Protein AF-A0A850SV64-F1 (afdb_monomer_lite)

Radius of gyration: 19.11 Å; chains: 1; bounding box: 50×23×59 Å

Foldseek 3Di:
DDPPPVVCCVVVVVVVVVCPLPHPVNLLVVLVVQLVVCQVVQHFLLVQLVVLVVLLLLDPVNDPPDDPPRDPNDPNVVSVPDSPVSSVSSVVVTDDTHYHPDDPVRVVVVVVVVVD

pLDDT: mean 73.46, std 14.36, range [44.5, 92.25]

Secondary structure (DSSP, 8-state):
--TTTTGGGHHHHHHHHTTTTT-HHHHHHHHHHHHHHHHHTT--THHHHHHHHHHHHH-TTS-SS--TT-----TTGGGS--HHHHHHHHHHH-------SS-HHHHHHHHHHH--

Structure (mmCIF, N/CA/C/O backbone):
data_AF-A0A850SV64-F1
#
_entry.id   AF-A0A850SV64-F1
#
loop_
_atom_site.group_PDB
_atom_site.id
_atom_site.type_symbol
_atom_site.label_atom_id
_atom_site.label_alt_id
_atom_site.label_comp_id
_atom_site.label_asym_id
_atom_site.label_entity_id
_atom_site.label_seq_id
_atom_site.pdbx_PDB_ins_code
_atom_site.Cartn_x
_atom_site.Cartn_y
_atom_site.Cartn_z
_atom_site.occupancy
_atom_site.B_iso_or_equiv
_atom_site.auth_seq_id
_atom_site.auth_comp_id
_atom_site.auth_asym_id
_atom_site.auth_atom_id
_atom_site.pdbx_PDB_model_num
ATOM 1 N N . THR A 1 1 ? 34.696 -11.212 -36.840 1.00 51.03 1 THR A N 1
ATOM 2 C CA . THR A 1 1 ? 34.582 -10.615 -35.491 1.00 51.03 1 THR A CA 1
ATOM 3 C C . THR A 1 1 ? 33.210 -9.947 -35.383 1.00 51.03 1 THR A C 1
ATOM 5 O O . THR A 1 1 ? 32.920 -9.129 -36.240 1.00 51.03 1 THR A O 1
ATOM 8 N N . GLY A 1 2 ? 32.322 -10.340 -34.445 1.00 48.53 2 GLY A N 1
ATOM 9 C CA . GLY A 1 2 ? 31.097 -9.558 -34.130 1.00 48.53 2 GLY A CA 1
ATOM 10 C C . GLY A 1 2 ? 29.746 -10.275 -33.913 1.00 48.53 2 GLY A C 1
ATOM 11 O O . GLY A 1 2 ? 28.823 -9.638 -33.416 1.00 48.53 2 GLY A O 1
ATOM 12 N N . GLY A 1 3 ? 29.599 -11.578 -34.206 1.00 54.19 3 GLY A N 1
ATOM 13 C CA . GLY A 1 3 ? 28.338 -12.348 -34.017 1.00 54.19 3 GLY A CA 1
ATOM 14 C C . GLY A 1 3 ? 27.832 -12.473 -32.564 1.00 54.19 3 GLY A C 1
ATOM 15 O O . GLY A 1 3 ? 26.815 -13.103 -32.296 1.00 54.19 3 GLY A O 1
ATOM 16 N N . SER A 1 4 ? 28.548 -11.838 -31.642 1.00 58.81 4 SER A N 1
ATOM 17 C CA . SER A 1 4 ? 28.345 -11.658 -30.209 1.00 58.81 4 SER A CA 1
ATOM 18 C C . SER A 1 4 ? 27.239 -10.654 -29.838 1.00 58.81 4 SER A C 1
ATOM 20 O O . SER A 1 4 ? 26.762 -10.681 -28.710 1.00 58.81 4 SER A O 1
ATOM 22 N N . GLY A 1 5 ? 26.814 -9.766 -30.744 1.00 55.69 5 GLY A N 1
ATOM 23 C CA . GLY A 1 5 ? 25.969 -8.618 -30.368 1.00 55.69 5 GLY A CA 1
ATOM 24 C C . GLY A 1 5 ? 24.506 -8.943 -30.039 1.00 55.69 5 GLY A C 1
ATOM 25 O O . GLY A 1 5 ? 23.904 -8.312 -29.176 1.00 55.69 5 GLY A O 1
ATOM 26 N N . ALA A 1 6 ? 23.921 -9.933 -30.710 1.00 46.50 6 ALA A N 1
ATOM 27 C CA . ALA A 1 6 ? 22.479 -10.195 -30.643 1.00 46.50 6 ALA A CA 1
ATOM 28 C C . ALA A 1 6 ? 22.110 -11.288 -29.633 1.00 46.50 6 ALA A C 1
ATOM 30 O O . ALA A 1 6 ? 21.022 -11.274 -29.067 1.00 46.50 6 ALA A O 1
ATOM 31 N N . ALA A 1 7 ? 23.047 -12.185 -29.331 1.00 52.75 7 ALA A N 1
ATOM 32 C CA . ALA A 1 7 ? 22.901 -13.146 -28.240 1.00 52.75 7 ALA A CA 1
ATOM 33 C C . ALA A 1 7 ? 22.710 -12.441 -26.893 1.00 52.75 7 ALA A C 1
ATOM 35 O O . ALA A 1 7 ? 21.971 -12.893 -26.026 1.00 52.75 7 ALA A O 1
ATOM 36 N N . GLN A 1 8 ? 23.324 -11.277 -26.734 1.00 58.47 8 GLN A N 1
ATOM 37 C CA . GLN A 1 8 ? 23.164 -10.487 -25.531 1.00 58.47 8 GLN A CA 1
ATOM 38 C C . GLN A 1 8 ? 21.883 -9.652 -25.555 1.00 58.47 8 GLN A C 1
ATOM 40 O O . GLN A 1 8 ? 21.587 -9.035 -24.559 1.00 58.47 8 GLN A O 1
ATOM 45 N N . GLN A 1 9 ? 21.002 -9.737 -26.559 1.00 56.22 9 GLN A N 1
ATOM 46 C CA . GLN A 1 9 ? 19.597 -9.337 -26.374 1.00 56.22 9 GLN A CA 1
ATOM 47 C C . GLN A 1 9 ? 18.800 -10.328 -25.505 1.00 56.22 9 GLN A C 1
ATOM 49 O O . GLN A 1 9 ? 17.699 -10.017 -25.066 1.00 56.22 9 GLN A O 1
ATOM 54 N N . ALA A 1 10 ? 19.379 -11.466 -25.110 1.00 50.31 10 ALA A N 1
ATOM 55 C CA . ALA A 1 10 ? 18.934 -12.164 -23.902 1.00 50.31 10 ALA A CA 1
ATOM 56 C C . ALA A 1 10 ? 18.928 -11.228 -22.661 1.00 50.31 10 ALA A C 1
ATOM 58 O O . ALA A 1 10 ? 18.062 -11.354 -21.798 1.00 50.31 10 ALA A O 1
ATOM 59 N N . VAL A 1 11 ? 19.805 -10.212 -22.625 1.00 53.00 11 VAL A N 1
ATOM 60 C CA . VAL A 1 11 ? 19.778 -9.065 -21.692 1.00 53.00 11 VAL A CA 1
ATOM 61 C C . VAL A 1 11 ? 18.538 -8.171 -21.893 1.00 53.00 11 VAL A C 1
ATOM 63 O O . VAL A 1 11 ? 18.049 -7.590 -20.934 1.00 53.00 11 VAL A O 1
ATOM 66 N N . ILE A 1 12 ? 17.953 -8.097 -23.092 1.00 57.94 12 ILE A N 1
ATOM 67 C CA . ILE A 1 12 ? 16.688 -7.380 -23.356 1.00 57.94 12 ILE A CA 1
ATOM 68 C C . ILE A 1 12 ? 15.477 -8.138 -22.774 1.00 57.94 12 ILE A C 1
ATOM 70 O O . ILE A 1 12 ? 14.548 -7.511 -22.271 1.00 57.94 12 ILE A O 1
ATOM 74 N N . LEU A 1 13 ? 15.492 -9.477 -22.780 1.00 44.50 13 LEU A N 1
ATOM 75 C CA . LEU A 1 13 ? 14.371 -10.324 -22.339 1.00 44.50 13 LEU A CA 1
ATOM 76 C C . LEU A 1 13 ? 14.313 -10.521 -20.807 1.00 44.50 13 LEU A C 1
ATOM 78 O O . LEU A 1 13 ? 13.236 -10.502 -20.214 1.00 44.50 13 LEU A O 1
ATOM 82 N N . ALA A 1 14 ? 15.460 -10.619 -20.128 1.00 54.12 14 ALA A N 1
ATOM 83 C CA . ALA A 1 14 ? 15.528 -10.530 -18.660 1.00 54.12 14 ALA A CA 1
ATOM 84 C C . ALA A 1 14 ? 15.202 -9.105 -18.167 1.00 54.12 14 ALA A C 1
ATOM 86 O O . ALA A 1 14 ? 14.560 -8.918 -17.132 1.00 54.12 14 ALA A O 1
ATOM 87 N N . GLY A 1 15 ? 15.522 -8.111 -19.000 1.00 53.00 15 GLY A N 1
ATOM 88 C CA . GLY A 1 15 ? 15.051 -6.734 -18.884 1.00 53.00 15 GLY A CA 1
ATOM 89 C C . GLY A 1 15 ? 13.539 -6.541 -19.090 1.00 53.00 15 GLY A C 1
ATOM 90 O O . GLY A 1 15 ? 13.049 -5.450 -18.823 1.00 53.00 15 GLY A O 1
ATOM 91 N N . GLN A 1 16 ? 12.785 -7.567 -19.513 1.00 56.75 16 GLN A N 1
ATOM 92 C CA . GLN A 1 16 ? 11.311 -7.591 -19.594 1.00 56.75 16 GLN A CA 1
ATOM 93 C C . GLN A 1 16 ? 10.660 -8.484 -18.523 1.00 56.75 16 GLN A C 1
ATOM 95 O O . GLN A 1 16 ? 9.557 -8.201 -18.073 1.00 56.75 16 GLN A O 1
ATOM 100 N N . MET A 1 17 ? 11.343 -9.516 -18.025 1.00 54.56 17 MET A N 1
ATOM 101 C CA . MET A 1 17 ? 10.892 -10.278 -16.843 1.00 54.56 17 MET A CA 1
ATOM 102 C C . MET A 1 17 ? 10.949 -9.437 -15.559 1.00 54.56 17 MET A C 1
ATOM 104 O O . MET A 1 17 ? 10.106 -9.558 -14.675 1.00 54.56 17 MET A O 1
ATOM 108 N N . SER A 1 18 ? 11.892 -8.501 -15.519 1.00 56.22 18 SER A N 1
ATOM 109 C CA . SER A 1 18 ? 11.913 -7.343 -14.628 1.00 56.22 18 SER A CA 1
ATOM 110 C C . SER A 1 18 ? 10.737 -6.360 -14.837 1.00 56.22 18 SER A C 1
ATOM 112 O O . SER A 1 18 ? 10.430 -5.611 -13.917 1.00 56.22 18 SER A O 1
ATOM 114 N N . GLN A 1 19 ? 10.029 -6.365 -15.977 1.00 55.53 19 GLN A N 1
ATOM 115 C CA . GLN A 1 19 ? 8.877 -5.473 -16.237 1.00 55.53 19 GLN A CA 1
ATOM 116 C C . GLN A 1 19 ? 7.548 -6.006 -15.677 1.00 55.53 19 GLN A C 1
ATOM 118 O O . GLN A 1 19 ? 6.536 -5.308 -15.756 1.00 55.53 19 GLN A O 1
ATOM 123 N N . LEU A 1 20 ? 7.537 -7.236 -15.147 1.00 52.75 20 LEU A N 1
ATOM 124 C CA . LEU A 1 20 ? 6.316 -7.966 -14.793 1.00 52.75 20 LEU A CA 1
ATOM 125 C C . LEU A 1 20 ? 6.351 -8.697 -13.437 1.00 52.75 20 LEU A C 1
ATOM 127 O O . LEU A 1 20 ? 5.341 -9.309 -13.086 1.00 52.75 20 LEU A O 1
ATOM 131 N N . ARG A 1 21 ? 7.428 -8.600 -12.634 1.00 61.03 21 ARG A N 1
ATOM 132 C CA . ARG A 1 21 ? 7.245 -8.652 -11.162 1.00 61.03 21 ARG A CA 1
ATOM 133 C C . ARG A 1 21 ? 6.164 -7.617 -10.846 1.00 61.03 21 ARG A C 1
ATOM 135 O O . ARG A 1 21 ? 6.295 -6.521 -11.376 1.00 61.03 21 ARG A O 1
ATOM 142 N N . HIS A 1 22 ? 5.074 -8.067 -10.208 1.00 68.06 22 HIS A N 1
ATOM 143 C CA . HIS A 1 22 ? 3.678 -7.694 -10.502 1.00 68.06 22 HIS A CA 1
ATOM 144 C C . HIS A 1 22 ? 3.506 -6.504 -11.446 1.00 68.06 22 HIS A C 1
ATOM 146 O O . HIS A 1 22 ? 3.920 -5.390 -11.139 1.00 68.06 22 HIS A O 1
ATOM 152 N N . SER A 1 23 ? 2.856 -6.721 -12.600 1.00 78.19 23 SER A N 1
ATOM 153 C CA . SER A 1 23 ? 2.653 -5.616 -13.543 1.00 78.19 23 SER A CA 1
ATOM 154 C C . SER A 1 23 ? 2.038 -4.421 -12.808 1.00 78.19 23 SER A C 1
ATOM 156 O O . SER A 1 23 ? 1.206 -4.597 -11.920 1.00 78.19 23 SER A O 1
ATOM 158 N N . ARG A 1 24 ? 2.427 -3.193 -13.163 1.00 78.19 24 ARG A N 1
ATOM 159 C CA . ARG A 1 24 ? 1.947 -1.990 -12.451 1.00 78.19 24 ARG A CA 1
ATOM 160 C C . ARG A 1 24 ? 0.419 -1.936 -12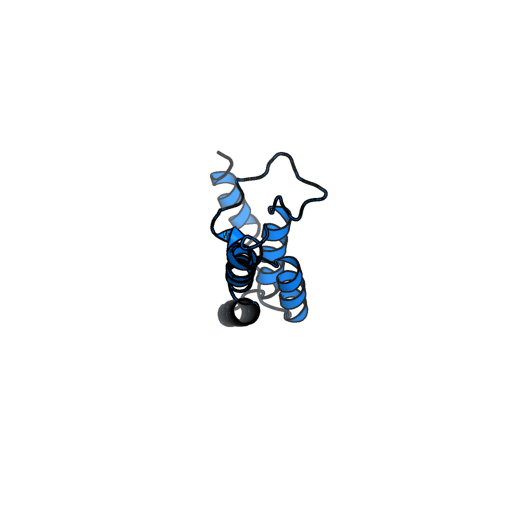.360 1.00 78.19 24 ARG A C 1
ATOM 162 O O . ARG A 1 24 ? -0.138 -1.429 -11.395 1.00 78.19 24 ARG A O 1
ATOM 169 N N . GLU A 1 25 ? -0.258 -2.481 -13.367 1.00 82.19 25 GLU A N 1
ATOM 170 C CA . GLU A 1 25 ? -1.711 -2.616 -13.376 1.00 82.19 25 GLU A CA 1
ATOM 171 C C . GLU A 1 25 ? -2.222 -3.657 -12.363 1.00 82.19 25 GLU A C 1
ATOM 173 O O . GLU A 1 25 ? -3.239 -3.428 -11.713 1.00 82.19 25 GLU A O 1
ATOM 178 N N . GLN A 1 26 ? -1.522 -4.782 -12.191 1.00 85.12 26 GLN A N 1
ATOM 179 C CA . GLN A 1 26 ? -1.834 -5.768 -11.153 1.00 85.12 26 GLN A CA 1
ATOM 180 C C . GLN A 1 26 ? -1.656 -5.184 -9.754 1.00 85.12 26 GLN A C 1
ATOM 182 O O . GLN A 1 26 ? -2.542 -5.360 -8.925 1.00 85.12 26 GLN A O 1
ATOM 187 N N . GLU A 1 27 ? -0.557 -4.472 -9.499 1.00 84.38 27 GLU A N 1
ATOM 188 C CA . GLU A 1 27 ? -0.336 -3.814 -8.207 1.00 84.38 27 GLU A CA 1
ATOM 189 C C . GLU A 1 27 ? -1.402 -2.757 -7.942 1.00 84.38 27 GLU A C 1
ATOM 191 O O . GLU A 1 27 ? -1.977 -2.724 -6.862 1.00 84.38 27 GLU A O 1
ATOM 196 N N . SER A 1 28 ? -1.745 -1.954 -8.954 1.00 86.62 28 SER A N 1
ATOM 197 C CA . SER A 1 28 ? -2.793 -0.944 -8.820 1.00 86.62 28 SER A CA 1
ATOM 198 C C . SER A 1 28 ? -4.152 -1.560 -8.479 1.00 86.62 28 SER A C 1
ATOM 200 O O . SER A 1 28 ? -4.805 -1.094 -7.546 1.00 86.62 28 SER A O 1
ATOM 202 N N . ARG A 1 29 ? -4.550 -2.649 -9.157 1.00 88.75 29 ARG A N 1
ATOM 203 C CA . ARG A 1 29 ? -5.788 -3.375 -8.825 1.00 88.75 29 ARG A CA 1
ATOM 204 C C . ARG A 1 29 ? -5.731 -4.045 -7.457 1.00 88.75 29 ARG A C 1
ATOM 206 O O . ARG A 1 29 ? -6.746 -4.084 -6.764 1.00 88.75 29 ARG A O 1
ATOM 213 N N . ALA A 1 30 ? -4.579 -4.584 -7.066 1.00 89.06 30 ALA A N 1
ATOM 214 C CA . ALA A 1 30 ? -4.400 -5.167 -5.742 1.00 89.06 30 ALA A CA 1
ATOM 215 C C . ALA A 1 30 ? -4.555 -4.100 -4.649 1.00 89.06 30 ALA A C 1
ATOM 217 O O . ALA A 1 30 ? -5.251 -4.338 -3.666 1.00 89.06 30 ALA A O 1
ATOM 218 N N . ASP A 1 31 ? -3.986 -2.912 -4.853 1.00 90.56 31 ASP A N 1
ATOM 219 C CA . ASP A 1 31 ? -4.075 -1.788 -3.919 1.00 90.56 31 ASP A CA 1
ATOM 220 C C . ASP A 1 31 ? -5.506 -1.242 -3.818 1.00 90.56 31 ASP A C 1
ATOM 222 O O . ASP A 1 31 ? -5.975 -0.931 -2.724 1.00 90.56 31 ASP A O 1
ATOM 226 N N . GLU A 1 32 ? -6.221 -1.163 -4.944 1.00 89.88 32 GLU A N 1
ATOM 227 C CA . GLU A 1 32 ? -7.648 -0.815 -4.978 1.00 89.88 32 GLU A CA 1
ATOM 228 C C . GLU A 1 32 ? -8.481 -1.833 -4.196 1.00 89.88 32 GLU A C 1
ATOM 230 O O . GLU A 1 32 ? -9.225 -1.464 -3.289 1.00 89.88 32 GLU A O 1
ATOM 235 N N . THR A 1 33 ? -8.276 -3.122 -4.469 1.00 92.25 33 THR A N 1
ATOM 236 C CA . THR A 1 33 ? -8.987 -4.207 -3.780 1.00 92.25 33 THR A CA 1
ATOM 237 C C . THR A 1 33 ? -8.682 -4.209 -2.280 1.00 92.25 33 THR A C 1
ATOM 239 O O . THR A 1 33 ? -9.577 -4.412 -1.463 1.00 92.25 33 THR A O 1
ATOM 242 N N . ALA A 1 34 ? -7.431 -3.956 -1.890 1.00 90.38 34 ALA A N 1
ATOM 243 C CA . ALA A 1 34 ? -7.043 -3.862 -0.487 1.00 90.38 34 ALA A CA 1
ATOM 244 C C . ALA A 1 34 ? -7.749 -2.695 0.222 1.00 90.38 34 ALA A C 1
ATOM 246 O O . ALA A 1 34 ? -8.228 -2.863 1.343 1.00 90.38 34 ALA A O 1
ATOM 247 N N . ALA A 1 35 ? -7.860 -1.531 -0.427 1.00 87.38 35 ALA A N 1
ATOM 248 C CA . ALA A 1 35 ? -8.596 -0.394 0.120 1.00 87.38 35 ALA A CA 1
ATOM 249 C C . ALA A 1 35 ? -10.094 -0.705 0.287 1.00 87.38 35 ALA A C 1
ATOM 251 O O . ALA A 1 35 ? -10.669 -0.379 1.328 1.00 87.38 35 ALA A O 1
ATOM 252 N N . ASP A 1 36 ? -10.703 -1.386 -0.686 1.00 88.75 36 ASP A N 1
ATOM 253 C CA . ASP A 1 36 ? -12.105 -1.810 -0.615 1.00 88.75 36 ASP A CA 1
ATOM 254 C C . ASP A 1 36 ? -12.344 -2.820 0.516 1.00 88.75 36 ASP A C 1
ATOM 256 O O . ASP A 1 36 ? -13.331 -2.707 1.244 1.00 88.75 36 ASP A O 1
ATOM 260 N N . ILE A 1 37 ? -11.421 -3.767 0.727 1.00 90.94 37 ILE A N 1
ATOM 261 C CA . ILE A 1 37 ? -11.474 -4.716 1.850 1.00 90.94 37 ILE A CA 1
ATOM 262 C C . ILE A 1 37 ? -11.409 -3.976 3.192 1.00 90.94 37 ILE A C 1
ATOM 264 O O . ILE A 1 37 ? -12.207 -4.266 4.084 1.00 90.94 37 ILE A O 1
ATOM 268 N N . LEU A 1 38 ? -10.492 -3.013 3.342 1.00 88.12 38 LEU A N 1
ATOM 269 C CA . LEU A 1 38 ? -10.376 -2.219 4.571 1.00 88.12 38 LEU A CA 1
ATOM 270 C C . LEU A 1 38 ? -11.663 -1.436 4.847 1.00 88.12 38 LEU A C 1
ATOM 272 O O . LEU A 1 38 ? -12.174 -1.471 5.965 1.00 88.12 38 LEU A O 1
ATOM 276 N N . LEU A 1 39 ? -12.227 -0.794 3.821 1.00 87.19 39 LEU A N 1
ATOM 277 C CA . LEU A 1 39 ? -13.499 -0.081 3.928 1.00 87.19 39 LEU A CA 1
ATOM 278 C C . LEU A 1 39 ? -14.651 -1.015 4.316 1.00 87.19 39 LEU A C 1
ATOM 280 O O . LEU A 1 39 ? -15.415 -0.693 5.226 1.00 87.19 39 LEU A O 1
ATOM 284 N N . ALA A 1 40 ? -14.764 -2.177 3.669 1.00 88.00 40 ALA A N 1
ATOM 285 C CA . ALA A 1 40 ? -15.803 -3.165 3.959 1.00 88.00 40 ALA A CA 1
ATOM 286 C C . ALA A 1 40 ? -15.695 -3.737 5.383 1.00 88.00 40 ALA A C 1
ATOM 288 O O . ALA A 1 40 ? -16.710 -4.066 5.994 1.00 88.00 40 ALA A O 1
ATOM 289 N N . ALA A 1 41 ? -14.479 -3.812 5.928 1.00 87.62 41 ALA A N 1
ATOM 290 C CA . ALA A 1 41 ? -14.219 -4.206 7.310 1.00 87.62 41 ALA A CA 1
ATOM 291 C C . ALA A 1 41 ? -14.444 -3.070 8.331 1.00 87.62 41 ALA A C 1
ATOM 293 O O . ALA A 1 41 ? -14.289 -3.293 9.531 1.00 87.62 41 ALA A O 1
ATOM 294 N N . GLY A 1 42 ? -14.792 -1.857 7.887 1.00 87.31 42 GLY A N 1
ATOM 295 C CA . GLY A 1 42 ? -14.944 -0.690 8.760 1.00 87.31 42 GLY A CA 1
ATOM 296 C C . GLY A 1 42 ? -13.617 -0.146 9.299 1.00 87.31 42 GLY A C 1
ATOM 297 O O . GLY A 1 42 ? -13.610 0.526 10.327 1.00 87.31 42 GLY A O 1
ATOM 298 N N . LEU A 1 43 ? -12.501 -0.438 8.628 1.00 86.62 43 LEU A N 1
ATOM 299 C CA . LEU A 1 43 ? -11.155 -0.002 8.995 1.00 86.62 43 LEU A CA 1
ATOM 300 C C . LEU A 1 43 ? -10.740 1.260 8.231 1.00 86.62 43 LEU A C 1
ATOM 302 O O . LEU A 1 43 ? -11.304 1.600 7.192 1.00 86.62 43 LEU A O 1
ATOM 306 N N . ASP A 1 44 ? -9.720 1.950 8.742 1.00 85.56 44 ASP A N 1
ATOM 307 C CA . ASP A 1 44 ? -9.092 3.086 8.062 1.00 85.56 44 ASP A CA 1
ATOM 308 C C . ASP A 1 44 ? -8.340 2.643 6.783 1.00 85.56 44 ASP A C 1
ATOM 310 O O . ASP A 1 44 ? -7.275 2.024 6.895 1.00 85.56 44 ASP A O 1
ATOM 314 N N . PRO A 1 45 ? -8.795 2.997 5.563 1.00 84.25 45 PRO A N 1
ATOM 315 C CA . PRO A 1 45 ? -8.075 2.670 4.331 1.00 84.25 45 PRO A CA 1
ATOM 316 C C . PRO A 1 45 ? -6.732 3.408 4.217 1.00 84.25 45 PRO A C 1
ATOM 318 O O . PRO A 1 45 ? -5.844 2.957 3.491 1.00 84.25 45 PRO A O 1
ATOM 321 N N . ALA A 1 46 ? -6.518 4.500 4.967 1.00 87.00 46 ALA A N 1
ATOM 322 C CA . ALA A 1 46 ? -5.212 5.153 5.040 1.00 87.00 46 ALA A CA 1
ATOM 323 C C . ALA A 1 46 ? -4.150 4.269 5.724 1.00 87.00 46 ALA A C 1
ATOM 325 O O . ALA A 1 46 ? -2.952 4.534 5.587 1.00 87.00 46 ALA A O 1
ATOM 326 N N . ALA A 1 47 ? -4.552 3.188 6.406 1.00 86.50 47 ALA A N 1
ATOM 327 C CA . ALA A 1 47 ? -3.635 2.171 6.914 1.00 86.50 47 ALA A CA 1
ATOM 328 C C . ALA A 1 47 ? -2.798 1.531 5.799 1.00 86.50 47 ALA A C 1
ATOM 330 O O . ALA A 1 47 ? -1.624 1.242 6.024 1.00 86.50 47 ALA A O 1
ATOM 331 N N . LEU A 1 48 ? -3.352 1.391 4.589 1.00 89.50 48 LEU A N 1
ATOM 332 C CA . LEU A 1 48 ? -2.624 0.841 3.447 1.00 89.50 48 LEU A CA 1
ATOM 333 C C . LEU A 1 48 ? -1.429 1.726 3.058 1.00 89.50 48 LEU A C 1
ATOM 335 O O . LEU A 1 48 ? -0.328 1.232 2.830 1.00 89.50 48 LEU A O 1
ATOM 339 N N . ALA A 1 49 ? -1.612 3.051 3.078 1.00 89.12 49 ALA A N 1
ATOM 340 C CA . ALA A 1 49 ? -0.525 3.994 2.829 1.00 89.12 49 ALA A CA 1
ATOM 341 C C . ALA A 1 49 ? 0.567 3.917 3.905 1.00 89.12 49 ALA A C 1
ATOM 343 O O . ALA A 1 49 ? 1.747 3.987 3.572 1.00 89.12 49 ALA A O 1
ATOM 344 N N . ARG A 1 50 ? 0.187 3.759 5.183 1.00 87.31 50 ARG A N 1
ATOM 345 C CA . ARG A 1 50 ? 1.142 3.590 6.293 1.00 87.31 50 ARG A CA 1
ATOM 346 C C . ARG A 1 50 ? 1.926 2.283 6.175 1.00 87.31 50 ARG A C 1
ATOM 348 O O . ARG A 1 50 ? 3.126 2.288 6.420 1.00 87.31 50 ARG A O 1
ATOM 355 N N . ALA A 1 51 ? 1.273 1.197 5.762 1.00 86.19 51 ALA A N 1
ATOM 356 C CA . ALA A 1 51 ? 1.924 -0.090 5.53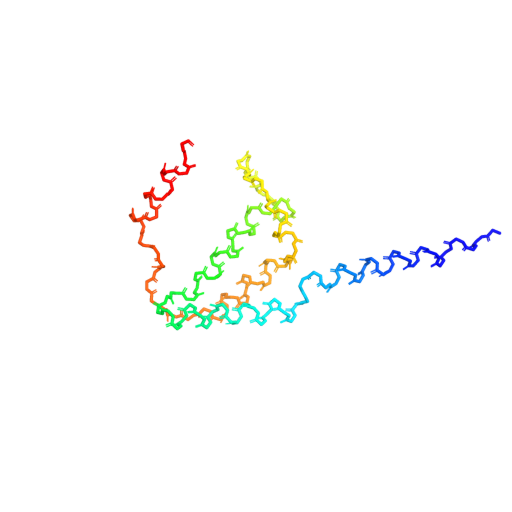8 1.00 86.19 51 ALA A CA 1
ATOM 357 C C . ALA A 1 51 ? 2.975 -0.008 4.421 1.00 86.19 51 ALA A C 1
ATOM 359 O O . ALA A 1 51 ? 4.112 -0.427 4.623 1.00 86.19 51 ALA A O 1
ATOM 360 N N . PHE A 1 52 ? 2.639 0.597 3.276 1.00 87.75 52 PHE A N 1
ATOM 361 C CA . PHE A 1 52 ? 3.621 0.814 2.210 1.00 87.75 52 PHE A CA 1
ATOM 362 C C . PHE A 1 52 ? 4.756 1.742 2.642 1.00 87.75 52 PHE A C 1
ATOM 364 O O . PHE A 1 52 ? 5.896 1.514 2.259 1.00 87.75 52 PHE A O 1
ATOM 371 N N . ASP A 1 53 ? 4.483 2.754 3.467 1.00 86.44 53 ASP A N 1
ATOM 372 C CA . ASP A 1 53 ? 5.535 3.639 3.974 1.00 86.44 53 ASP A CA 1
ATOM 373 C C . ASP A 1 53 ? 6.495 2.904 4.923 1.00 86.44 53 ASP A C 1
ATOM 375 O O . ASP A 1 53 ? 7.700 3.119 4.854 1.00 86.44 53 ASP A O 1
ATOM 379 N N . ALA A 1 54 ? 5.983 1.988 5.753 1.00 81.94 54 ALA A N 1
ATOM 380 C CA . ALA A 1 54 ? 6.809 1.127 6.598 1.00 81.94 54 ALA A CA 1
ATOM 381 C C . ALA A 1 54 ? 7.682 0.178 5.762 1.00 81.94 54 ALA A C 1
ATOM 383 O O . ALA A 1 54 ? 8.880 0.099 6.000 1.00 81.94 54 ALA A O 1
ATOM 384 N N . ILE A 1 55 ? 7.108 -0.463 4.737 1.00 79.81 55 ILE A N 1
ATOM 385 C CA . ILE A 1 55 ? 7.849 -1.319 3.793 1.00 79.81 55 ILE A CA 1
ATOM 386 C C . ILE A 1 55 ? 8.964 -0.530 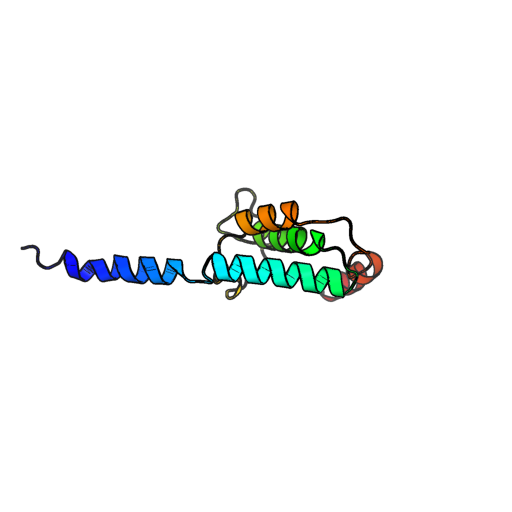3.102 1.00 79.81 55 ILE A C 1
ATOM 388 O O . ILE A 1 55 ? 10.096 -0.992 3.030 1.00 79.81 55 ILE A O 1
ATOM 392 N N . ARG A 1 56 ? 8.645 0.679 2.631 1.00 79.38 56 ARG A N 1
ATOM 393 C CA . ARG A 1 56 ? 9.589 1.578 1.965 1.00 79.38 56 ARG A CA 1
ATOM 394 C C . ARG A 1 56 ? 10.771 1.944 2.863 1.00 79.38 56 ARG A C 1
ATOM 396 O O . ARG A 1 56 ? 11.886 2.045 2.384 1.00 79.38 56 ARG A O 1
ATOM 403 N N . LEU A 1 57 ? 10.520 2.180 4.151 1.00 77.44 57 LEU A N 1
ATOM 404 C CA . LEU A 1 57 ? 11.557 2.527 5.128 1.00 77.44 57 LEU A CA 1
ATOM 405 C C . LEU A 1 57 ? 12.436 1.335 5.534 1.00 77.44 57 LEU A C 1
ATOM 407 O O . LEU A 1 57 ? 13.467 1.547 6.158 1.00 77.44 57 LEU A O 1
ATOM 411 N N . SER A 1 58 ? 12.019 0.108 5.222 1.00 72.12 58 SER A N 1
ATOM 412 C CA . SER A 1 58 ? 12.794 -1.111 5.467 1.00 72.12 58 SER A CA 1
ATOM 413 C C . SER A 1 58 ? 13.528 -1.614 4.222 1.00 72.12 58 SER A C 1
ATOM 415 O O . SER A 1 58 ? 14.273 -2.582 4.328 1.00 72.12 58 SER A O 1
ATOM 417 N N . ASP A 1 59 ? 13.294 -1.007 3.055 1.00 71.88 59 ASP A N 1
ATOM 418 C CA . ASP A 1 59 ? 13.905 -1.412 1.792 1.00 71.88 59 ASP A CA 1
ATOM 419 C C . ASP A 1 59 ? 15.341 -0.868 1.688 1.00 71.88 59 ASP A C 1
ATOM 421 O O . ASP A 1 59 ? 15.514 0.352 1.607 1.00 71.88 59 ASP A O 1
ATOM 425 N N . PRO A 1 60 ? 16.372 -1.737 1.664 1.00 64.69 60 PRO A N 1
ATOM 426 C CA . PRO A 1 60 ? 17.765 -1.307 1.587 1.00 64.69 60 PRO A CA 1
ATOM 427 C C . PRO A 1 60 ? 18.097 -0.567 0.283 1.00 64.69 60 PRO A C 1
ATOM 429 O O . PRO A 1 60 ? 19.086 0.162 0.238 1.00 64.69 60 PRO A O 1
ATOM 432 N N . GLU A 1 61 ? 17.304 -0.739 -0.783 1.00 64.94 61 GLU A N 1
ATOM 433 C CA . GLU A 1 61 ? 17.507 -0.037 -2.057 1.00 64.94 61 GLU A CA 1
ATOM 434 C C . GLU A 1 61 ? 16.911 1.381 -2.060 1.00 64.94 61 GLU A C 1
ATOM 436 O O . GLU A 1 61 ? 17.285 2.203 -2.900 1.00 64.94 61 GLU A O 1
ATOM 441 N N . ASP A 1 62 ? 16.000 1.687 -1.131 1.00 62.84 62 ASP A N 1
ATOM 442 C CA . ASP A 1 62 ? 15.275 2.964 -1.068 1.00 62.84 62 ASP A CA 1
ATOM 443 C C . ASP A 1 62 ? 15.874 3.936 -0.027 1.00 62.84 62 ASP A C 1
ATOM 445 O O . ASP A 1 62 ? 15.258 4.954 0.318 1.00 62.84 62 ASP A O 1
ATOM 449 N N . ASP A 1 63 ? 17.082 3.626 0.459 1.00 54.44 63 ASP A N 1
ATOM 450 C CA . ASP A 1 63 ? 17.603 4.138 1.718 1.00 54.44 63 ASP A CA 1
ATOM 451 C C . ASP A 1 63 ? 18.660 5.253 1.600 1.00 54.44 63 ASP A C 1
ATOM 453 O O . ASP A 1 63 ? 19.797 5.041 1.177 1.00 54.44 63 ASP A O 1
ATOM 457 N N . GLU A 1 64 ? 18.294 6.454 2.060 1.00 52.19 64 GLU A N 1
ATOM 458 C CA . GLU A 1 64 ? 19.235 7.537 2.393 1.00 52.19 64 GLU A CA 1
ATOM 459 C C . GLU A 1 64 ? 19.484 7.651 3.915 1.00 52.19 64 GLU A C 1
ATOM 461 O O . GLU A 1 64 ? 20.264 8.496 4.348 1.00 52.19 64 GLU A O 1
ATOM 466 N N . ASN A 1 65 ? 18.826 6.832 4.749 1.00 47.41 65 ASN A N 1
ATOM 467 C CA . ASN A 1 65 ? 18.874 6.890 6.217 1.00 47.41 65 ASN A CA 1
ATOM 468 C C . ASN A 1 65 ? 18.859 5.491 6.862 1.00 47.41 65 ASN A C 1
ATOM 470 O O . ASN A 1 65 ? 18.195 5.303 7.888 1.00 47.41 65 ASN A O 1
ATOM 474 N N . ALA A 1 66 ? 19.588 4.535 6.277 1.00 53.00 66 ALA A N 1
ATOM 475 C CA . ALA A 1 66 ? 19.528 3.141 6.694 1.00 53.00 66 ALA A CA 1
ATOM 476 C C . ALA A 1 66 ? 19.834 3.017 8.170 1.00 53.00 66 ALA A C 1
ATOM 478 O O . ALA A 1 66 ? 20.947 3.291 8.621 1.00 53.00 66 ALA A O 1
ATOM 479 N N . ARG A 1 67 ? 18.802 2.671 8.940 1.00 52.03 67 ARG A N 1
ATOM 480 C CA . ARG A 1 67 ? 18.970 2.377 10.352 1.00 52.03 67 ARG A CA 1
ATOM 481 C C . ARG A 1 67 ? 19.641 1.019 10.449 1.00 52.03 67 ARG A C 1
ATOM 483 O O . ARG A 1 67 ? 19.242 0.075 9.783 1.00 52.03 67 ARG A O 1
ATOM 490 N N . ASP A 1 68 ? 20.666 0.952 11.285 1.00 48.16 68 ASP A N 1
ATOM 491 C CA . ASP A 1 68 ? 21.550 -0.203 11.504 1.00 48.16 68 ASP A CA 1
ATOM 492 C C . ASP A 1 68 ? 20.819 -1.439 12.089 1.00 48.16 68 ASP A C 1
ATOM 494 O O . ASP A 1 68 ? 21.428 -2.463 12.379 1.00 48.16 68 ASP A O 1
ATOM 498 N N . ASP A 1 69 ? 19.498 -1.346 12.284 1.00 50.19 69 ASP A N 1
ATOM 499 C CA . ASP A 1 69 ? 18.608 -2.357 12.851 1.00 50.19 69 ASP A CA 1
ATOM 500 C C . ASP A 1 69 ? 17.731 -3.062 11.799 1.00 50.19 69 ASP A C 1
ATOM 502 O O . ASP A 1 69 ? 16.713 -3.656 12.162 1.00 50.19 69 ASP A O 1
ATOM 506 N N . GLN A 1 70 ? 18.099 -3.014 10.508 1.00 54.06 70 GLN A N 1
ATOM 507 C CA . GLN A 1 70 ? 17.289 -3.592 9.431 1.00 54.06 70 GLN A CA 1
ATOM 508 C C . GLN A 1 70 ? 16.995 -5.078 9.683 1.00 54.06 70 GLN A C 1
ATOM 510 O O . GLN A 1 70 ? 17.843 -5.954 9.506 1.00 54.06 70 GLN A O 1
ATOM 515 N N . ALA A 1 71 ? 15.747 -5.364 10.063 1.00 56.44 71 ALA A N 1
ATOM 516 C CA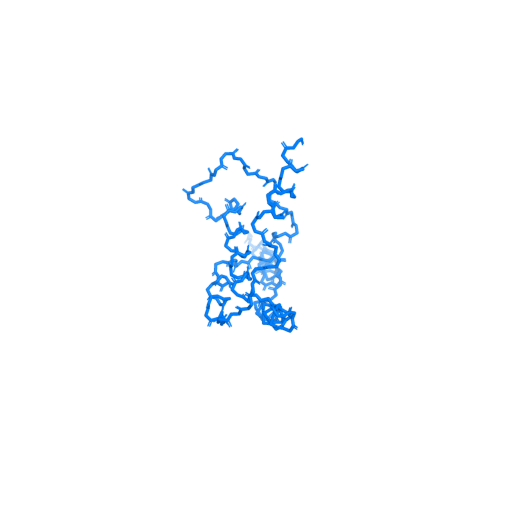 . ALA A 1 71 ? 15.162 -6.683 9.902 1.00 56.44 71 ALA A CA 1
ATOM 517 C C . ALA A 1 71 ? 15.392 -7.129 8.450 1.00 56.44 71 ALA A C 1
ATOM 519 O O . ALA A 1 71 ? 15.194 -6.324 7.539 1.00 56.44 71 ALA A O 1
ATOM 520 N N . GLU A 1 72 ? 15.823 -8.379 8.239 1.00 61.25 72 GLU A N 1
ATOM 521 C CA . GLU A 1 72 ? 16.073 -8.913 6.895 1.00 61.25 72 GLU A CA 1
ATOM 522 C C . GLU A 1 72 ? 14.904 -8.564 5.971 1.00 61.25 72 GLU A C 1
ATOM 524 O O . GLU A 1 72 ? 13.771 -8.995 6.205 1.00 61.25 72 GLU A O 1
ATOM 529 N N . PHE A 1 73 ? 15.180 -7.769 4.931 1.00 68.00 73 PHE A N 1
ATOM 530 C CA . PHE A 1 73 ? 14.167 -7.401 3.954 1.00 68.00 73 PHE A CA 1
ATOM 531 C C . PHE A 1 73 ? 13.633 -8.684 3.309 1.00 68.00 73 PHE A C 1
ATOM 533 O O . PHE A 1 73 ? 14.394 -9.399 2.644 1.00 68.00 73 PHE A O 1
ATOM 540 N N . PRO A 1 74 ? 12.352 -9.034 3.510 1.00 68.69 74 PRO A N 1
ATOM 541 C CA . PRO A 1 74 ? 11.884 -10.343 3.100 1.00 68.69 74 PRO A CA 1
ATOM 542 C C . PRO A 1 74 ? 11.937 -10.500 1.579 1.00 68.69 74 PRO A C 1
ATOM 544 O O . PRO A 1 74 ? 11.427 -9.662 0.838 1.00 68.69 74 PRO A O 1
ATOM 547 N N . SER A 1 75 ? 12.474 -11.622 1.096 1.00 70.44 75 SER A N 1
ATOM 548 C CA . SER A 1 75 ? 12.666 -11.878 -0.344 1.00 70.44 75 SER A CA 1
ATOM 549 C C . SER A 1 75 ? 11.373 -11.851 -1.175 1.00 70.44 75 SER A C 1
ATOM 551 O O . SER A 1 75 ? 11.409 -11.621 -2.386 1.00 70.44 75 SER A O 1
ATOM 553 N N . TRP A 1 76 ? 10.214 -12.063 -0.542 1.00 66.88 76 TRP A N 1
ATOM 554 C CA . TRP A 1 76 ? 8.905 -11.944 -1.188 1.00 66.88 76 TRP A CA 1
ATOM 555 C C . TRP A 1 76 ? 8.532 -10.487 -1.496 1.00 66.88 76 TRP A C 1
ATOM 557 O O . TRP A 1 76 ? 7.831 -10.230 -2.474 1.00 66.88 76 TRP A O 1
ATOM 567 N N . LEU A 1 77 ? 9.034 -9.527 -0.722 1.00 70.44 77 LEU A N 1
ATOM 568 C CA . LEU A 1 77 ? 8.763 -8.101 -0.893 1.00 70.44 77 LEU A CA 1
ATOM 569 C C . LEU A 1 77 ? 9.517 -7.530 -2.103 1.00 70.44 77 LEU A C 1
ATOM 571 O O . LEU A 1 77 ? 8.977 -6.707 -2.837 1.00 70.44 77 LEU A O 1
ATOM 575 N N . SER A 1 78 ? 10.677 -8.112 -2.429 1.00 67.00 78 SER A N 1
ATOM 576 C CA . SER A 1 78 ? 11.434 -7.859 -3.665 1.00 67.00 78 SER A CA 1
ATOM 577 C C . SER A 1 78 ? 10.659 -8.206 -4.954 1.00 67.00 78 SER A C 1
ATOM 579 O O . SER A 1 78 ? 11.121 -7.923 -6.061 1.00 67.00 78 SER A O 1
ATOM 581 N N . SER A 1 79 ? 9.488 -8.855 -4.848 1.00 66.25 79 SER A N 1
ATOM 582 C CA . SER A 1 79 ? 8.604 -9.179 -5.979 1.00 66.25 79 SER A CA 1
ATOM 583 C C . SER A 1 79 ? 7.505 -8.150 -6.279 1.00 66.25 79 SER A C 1
ATOM 585 O O . SER A 1 79 ? 6.884 -8.253 -7.338 1.00 66.25 79 SER A O 1
ATOM 587 N N . HIS A 1 80 ? 7.329 -7.145 -5.413 1.00 66.69 80 HIS A N 1
ATOM 588 C CA . HIS A 1 80 ? 6.396 -6.018 -5.564 1.00 66.69 80 HIS A CA 1
ATOM 589 C C . HIS A 1 80 ? 7.134 -4.661 -5.531 1.00 66.69 80 HIS A C 1
ATOM 591 O O . HIS A 1 80 ? 6.943 -3.869 -4.599 1.00 66.69 80 HIS A O 1
ATOM 597 N N . PRO A 1 81 ? 8.039 -4.402 -6.491 1.00 67.00 81 PRO A N 1
ATOM 598 C CA . PRO A 1 81 ? 8.806 -3.159 -6.543 1.00 67.00 81 PRO A CA 1
ATOM 599 C C . PRO A 1 81 ? 7.892 -1.963 -6.859 1.00 67.00 81 PRO A C 1
ATOM 601 O O . PRO A 1 81 ? 6.869 -2.140 -7.501 1.00 67.00 81 PRO A O 1
ATOM 604 N N . ASN A 1 82 ? 8.308 -0.733 -6.512 1.00 71.75 82 ASN A N 1
ATOM 605 C CA . ASN A 1 82 ? 7.579 0.547 -6.706 1.00 71.75 82 ASN A CA 1
ATOM 606 C C . ASN A 1 82 ? 6.732 1.032 -5.510 1.00 71.75 82 ASN A C 1
ATOM 608 O O . ASN A 1 82 ? 5.679 1.664 -5.663 1.00 71.75 82 ASN A O 1
ATOM 612 N N . THR A 1 83 ? 7.229 0.815 -4.296 1.00 74.12 83 THR A N 1
ATOM 613 C CA . THR A 1 83 ? 6.564 1.202 -3.046 1.00 74.12 83 THR A CA 1
ATOM 614 C C . THR A 1 83 ? 6.226 2.700 -2.978 1.00 74.12 83 THR A C 1
ATOM 616 O O . THR A 1 83 ? 5.144 3.063 -2.523 1.00 74.12 83 THR A O 1
ATOM 619 N N . LYS A 1 84 ? 7.067 3.593 -3.523 1.00 79.81 84 LYS A N 1
ATOM 620 C CA . LYS A 1 84 ? 6.809 5.051 -3.574 1.00 79.81 84 LYS A CA 1
ATOM 621 C C . LYS A 1 84 ? 5.527 5.424 -4.333 1.00 79.81 84 LYS A C 1
ATOM 623 O O . LYS A 1 84 ? 4.719 6.202 -3.820 1.00 79.81 84 LYS A O 1
ATOM 628 N N . ALA A 1 85 ? 5.310 4.876 -5.534 1.00 82.50 85 ALA A N 1
ATOM 629 C CA . ALA A 1 85 ? 4.096 5.172 -6.302 1.00 82.50 85 ALA A CA 1
ATOM 630 C C . ALA A 1 85 ? 2.846 4.599 -5.622 1.00 82.50 85 ALA A C 1
ATOM 632 O O . ALA A 1 85 ? 1.792 5.237 -5.626 1.00 82.50 85 ALA A O 1
ATOM 633 N N . ARG A 1 86 ? 2.982 3.429 -4.989 1.00 87.62 86 ARG A N 1
ATOM 634 C CA . ARG A 1 86 ? 1.909 2.791 -4.220 1.00 87.62 86 ARG A CA 1
ATOM 635 C C . ARG A 1 86 ? 1.532 3.609 -2.985 1.00 87.62 86 ARG A C 1
ATOM 637 O O . ARG A 1 86 ? 0.347 3.851 -2.774 1.00 87.62 86 ARG A O 1
ATOM 644 N N . VAL A 1 87 ? 2.505 4.154 -2.241 1.00 88.69 87 VAL A N 1
ATOM 645 C CA . VAL A 1 87 ? 2.253 5.104 -1.134 1.00 88.69 87 VAL A CA 1
ATOM 646 C C . VAL A 1 87 ? 1.451 6.309 -1.625 1.00 88.69 87 VAL A C 1
ATOM 648 O O . VAL A 1 87 ? 0.431 6.652 -1.028 1.00 88.69 87 VAL A O 1
ATOM 651 N N . ALA A 1 88 ? 1.882 6.957 -2.711 1.00 87.94 88 ALA A N 1
ATOM 652 C CA . ALA A 1 88 ? 1.196 8.135 -3.242 1.00 87.94 88 ALA A CA 1
ATOM 653 C C . ALA A 1 88 ? -0.239 7.812 -3.692 1.00 87.94 88 ALA A C 1
ATOM 655 O O . ALA A 1 88 ? -1.172 8.541 -3.353 1.00 87.94 88 ALA A O 1
ATOM 656 N N . SER A 1 89 ? -0.420 6.695 -4.401 1.00 87.69 89 SER A N 1
ATOM 657 C CA . SER A 1 89 ? -1.731 6.226 -4.851 1.00 87.69 89 SER A CA 1
ATOM 658 C C . SER A 1 89 ? -2.664 5.907 -3.678 1.00 87.69 89 SER A C 1
ATOM 660 O O . SER A 1 89 ? -3.800 6.384 -3.638 1.00 87.69 89 SER A O 1
ATOM 662 N N . ALA A 1 90 ? -2.165 5.184 -2.672 1.00 88.62 90 ALA A N 1
ATOM 663 C CA . 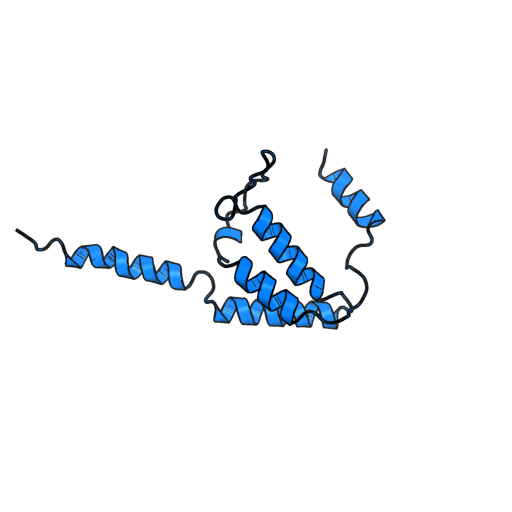ALA A 1 90 ? -2.914 4.862 -1.463 1.00 88.62 90 ALA A CA 1
ATOM 664 C C . ALA A 1 90 ? -3.298 6.123 -0.669 1.00 88.62 90 ALA A C 1
ATOM 666 O O . ALA A 1 90 ? -4.432 6.229 -0.210 1.00 88.62 90 ALA A O 1
ATOM 667 N N . ARG A 1 91 ? -2.408 7.123 -0.559 1.00 88.69 91 ARG A N 1
ATOM 668 C CA . ARG A 1 91 ? -2.722 8.420 0.077 1.00 88.69 91 ARG A CA 1
ATOM 669 C C . ARG A 1 91 ? -3.786 9.202 -0.692 1.00 88.69 91 ARG A C 1
ATOM 671 O O . ARG A 1 91 ? -4.670 9.774 -0.069 1.00 88.69 91 ARG A O 1
ATOM 678 N N . ALA A 1 92 ? -3.732 9.209 -2.024 1.00 87.00 92 ALA A N 1
ATOM 679 C CA . ALA A 1 92 ? -4.729 9.890 -2.855 1.00 87.00 92 ALA A CA 1
ATOM 680 C C . ALA A 1 92 ? -6.122 9.241 -2.768 1.00 87.00 92 ALA A C 1
ATOM 682 O O . ALA A 1 92 ? -7.137 9.910 -2.953 1.00 87.00 92 ALA A O 1
ATOM 683 N N . ARG A 1 93 ? -6.166 7.935 -2.488 1.00 78.00 93 ARG A N 1
ATOM 684 C CA . ARG A 1 93 ? -7.397 7.150 -2.317 1.00 78.00 93 ARG A CA 1
ATOM 685 C C . ARG A 1 93 ? -7.876 7.084 -0.874 1.00 78.00 93 ARG A C 1
ATOM 687 O O . ARG A 1 93 ? -8.999 6.641 -0.641 1.00 78.00 93 ARG A O 1
ATOM 694 N N . ALA A 1 94 ? -7.051 7.519 0.076 1.00 78.94 94 ALA A N 1
ATOM 695 C CA . ALA A 1 94 ? -7.412 7.550 1.477 1.00 78.94 94 ALA A CA 1
ATOM 696 C C . ALA A 1 94 ? -8.675 8.394 1.669 1.00 78.94 94 ALA A C 1
ATOM 698 O O . ALA A 1 94 ? -8.809 9.506 1.155 1.00 78.94 94 ALA A O 1
ATOM 699 N N . ARG A 1 95 ? -9.614 7.843 2.428 1.00 73.56 95 ARG A N 1
ATOM 700 C CA . ARG A 1 95 ? -10.833 8.525 2.852 1.00 73.56 95 ARG A CA 1
ATOM 701 C C . ARG A 1 95 ? -10.892 8.488 4.373 1.00 73.56 95 ARG A C 1
ATOM 703 O O . ARG A 1 95 ? -10.325 7.561 4.953 1.00 73.56 95 ARG A O 1
ATOM 710 N N . PRO A 1 96 ? -11.571 9.452 5.020 1.00 68.12 96 PRO A N 1
ATOM 711 C CA . PRO A 1 96 ? -11.898 9.332 6.434 1.00 68.12 96 PRO A CA 1
ATOM 712 C C . PRO A 1 96 ? -12.568 7.974 6.669 1.00 68.12 96 PRO A C 1
ATOM 714 O O . PRO A 1 96 ? -13.575 7.667 6.030 1.00 68.12 96 PRO A O 1
ATOM 717 N N . GLY A 1 97 ? -11.961 7.146 7.513 1.00 67.00 97 GLY A N 1
ATOM 718 C CA . GLY A 1 97 ? -12.382 5.772 7.767 1.00 67.00 97 GLY A CA 1
ATOM 719 C C . GLY A 1 97 ? -12.448 5.472 9.257 1.00 67.00 97 GLY A C 1
ATOM 720 O O . GLY A 1 97 ? -12.257 6.361 10.088 1.00 67.00 97 GLY A O 1
ATOM 721 N N . GLY A 1 98 ? -12.772 4.221 9.580 1.00 71.88 98 GLY A N 1
ATOM 722 C CA . GLY A 1 98 ? -12.939 3.765 10.957 1.00 71.88 98 GLY A CA 1
ATOM 723 C C . GLY A 1 98 ? -11.633 3.727 11.762 1.00 71.88 98 GLY A C 1
ATOM 724 O O . GLY A 1 98 ? -10.602 4.228 11.317 1.00 71.88 98 GLY A O 1
ATOM 725 N N . PRO A 1 99 ? -11.658 3.171 12.981 1.00 77.44 99 PRO A N 1
ATOM 726 C CA . PRO A 1 99 ? -10.472 3.106 13.827 1.00 77.44 99 PRO A CA 1
ATOM 727 C C . PRO A 1 99 ? -9.357 2.259 13.179 1.00 77.44 99 PRO A C 1
ATOM 729 O O . PRO A 1 99 ? -9.622 1.443 12.288 1.00 77.44 99 PRO A O 1
ATOM 732 N N . PRO A 1 100 ? -8.093 2.427 13.611 1.00 73.81 100 PRO A N 1
ATOM 733 C CA . PRO A 1 100 ? -7.034 1.502 13.226 1.00 73.81 100 PRO A CA 1
ATOM 734 C C . PRO A 1 100 ? -7.410 0.060 13.620 1.00 73.81 100 PRO A C 1
ATOM 736 O O . PRO A 1 100 ? -8.098 -0.134 14.623 1.00 73.81 100 PRO A O 1
ATOM 739 N N . PRO A 1 101 ? -6.943 -0.955 12.868 1.00 73.69 101 PRO A N 1
ATOM 740 C CA . PRO A 1 101 ? -7.315 -2.355 13.099 1.00 73.69 101 PRO A CA 1
ATOM 741 C C . PRO A 1 101 ? -6.881 -2.900 14.459 1.00 73.69 101 PRO A C 1
ATOM 743 O O . PRO A 1 101 ? -7.498 -3.836 14.954 1.00 73.69 101 PRO A O 1
ATOM 746 N N . LEU A 1 102 ? -5.838 -2.318 15.053 1.00 80.56 102 LEU A N 1
ATOM 747 C CA . LEU A 1 102 ? -5.386 -2.633 16.401 1.00 80.56 102 LEU A CA 1
ATOM 748 C C . LEU A 1 102 ? -5.261 -1.336 17.211 1.00 80.56 102 LEU A C 1
ATOM 750 O O . LEU A 1 102 ? -4.566 -0.413 16.765 1.00 80.56 102 LEU A O 1
ATOM 754 N N . PRO A 1 103 ? -5.899 -1.251 18.390 1.00 83.38 103 PRO A N 1
ATOM 755 C CA . PRO A 1 103 ? -5.658 -0.175 19.339 1.00 83.38 103 PRO A CA 1
ATOM 756 C C . PRO A 1 103 ? -4.180 -0.119 19.771 1.00 83.38 103 PRO A C 1
ATOM 758 O O . PRO A 1 103 ? -3.524 -1.166 19.847 1.00 83.38 103 PRO A O 1
ATOM 761 N N . PRO A 1 104 ? -3.628 1.068 20.088 1.00 83.38 104 PRO A N 1
ATOM 762 C CA . PRO A 1 104 ? -2.220 1.215 20.465 1.00 83.38 104 PRO A CA 1
ATOM 763 C C . PRO A 1 104 ? -1.789 0.323 21.636 1.00 83.38 104 PRO A C 1
ATOM 765 O O . PRO A 1 104 ? -0.683 -0.216 21.634 1.00 83.38 104 PRO A O 1
ATOM 768 N N . GLU A 1 105 ? -2.659 0.142 22.627 1.00 89.81 105 GLU A N 1
ATOM 769 C CA . GLU A 1 105 ? -2.408 -0.697 23.796 1.00 89.81 105 GLU A CA 1
ATOM 770 C C . GLU A 1 105 ? -2.327 -2.188 23.455 1.00 89.81 105 GLU A C 1
ATOM 772 O O . GLU A 1 105 ? -1.558 -2.924 24.075 1.00 89.81 105 GLU A O 1
ATOM 777 N N . GLU A 1 106 ? -3.097 -2.641 22.467 1.00 88.31 106 GLU A N 1
ATOM 778 C CA . GLU A 1 106 ? -3.083 -4.027 22.009 1.00 88.31 106 GLU A 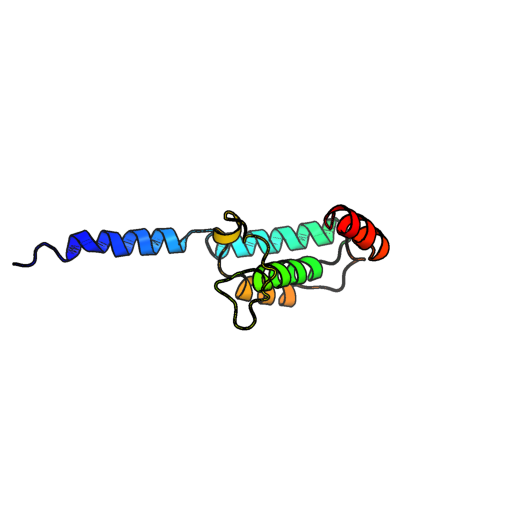CA 1
ATOM 779 C C . GLU A 1 106 ? -1.863 -4.283 21.124 1.00 88.31 106 GLU A C 1
ATOM 781 O O . GLU A 1 106 ? -1.150 -5.269 21.320 1.00 88.31 106 GLU A O 1
ATOM 786 N N . TRP A 1 107 ? -1.542 -3.338 20.235 1.00 84.81 107 TRP A N 1
ATOM 787 C CA . TRP A 1 107 ? -0.308 -3.376 19.455 1.00 84.81 107 TRP A CA 1
ATOM 788 C C . TRP A 1 107 ? 0.938 -3.436 20.348 1.00 84.81 107 TRP A C 1
ATOM 790 O O . TRP A 1 107 ? 1.843 -4.226 20.087 1.00 84.81 107 TRP A O 1
ATOM 800 N N . ALA A 1 108 ? 0.971 -2.669 21.443 1.00 88.44 108 ALA A N 1
ATOM 801 C CA . ALA A 1 108 ? 2.085 -2.694 22.390 1.00 88.44 108 ALA A CA 1
ATOM 802 C C . ALA A 1 108 ? 2.303 -4.084 23.014 1.00 88.44 108 ALA A C 1
ATOM 804 O O . ALA A 1 108 ? 3.448 -4.496 23.207 1.00 88.44 108 ALA A O 1
ATOM 805 N N . ARG A 1 109 ? 1.226 -4.838 23.286 1.00 91.12 109 ARG A N 1
ATOM 806 C CA . ARG A 1 109 ? 1.333 -6.221 23.785 1.00 91.12 109 ARG A CA 1
ATOM 807 C C . ARG A 1 109 ? 1.965 -7.137 22.745 1.00 91.12 109 ARG A C 1
ATOM 809 O O . ARG A 1 109 ? 2.889 -7.872 23.082 1.00 91.12 109 ARG A O 1
ATOM 816 N N . VAL A 1 110 ? 1.507 -7.061 21.495 1.00 87.06 110 VAL A N 1
ATOM 817 C CA . VAL A 1 110 ? 2.064 -7.848 20.382 1.00 87.06 110 VAL A CA 1
ATOM 818 C C . VAL A 1 110 ? 3.546 -7.524 20.190 1.00 87.06 110 VAL A C 1
ATOM 820 O O . VAL A 1 110 ? 4.373 -8.429 20.186 1.00 87.06 110 VAL A O 1
ATOM 823 N N . ALA A 1 111 ? 3.893 -6.239 20.117 1.00 84.56 111 ALA A N 1
ATOM 824 C CA . ALA A 1 111 ? 5.271 -5.790 19.944 1.00 84.56 111 ALA A CA 1
ATOM 825 C C . ALA A 1 111 ? 6.189 -6.290 21.072 1.00 84.56 111 ALA A C 1
ATOM 827 O O . ALA A 1 111 ? 7.271 -6.796 20.789 1.00 84.56 111 ALA A O 1
ATOM 828 N N . SER A 1 112 ? 5.730 -6.233 22.330 1.00 90.19 112 SER A N 1
ATOM 829 C CA . SER A 1 112 ? 6.514 -6.707 23.479 1.00 90.19 112 SER A CA 1
ATOM 830 C C . SER A 1 112 ? 6.860 -8.199 23.416 1.00 90.19 112 SER A C 1
ATOM 832 O O . SER A 1 112 ? 7.927 -8.599 23.875 1.00 90.19 112 SER A O 1
ATOM 834 N N . ALA A 1 113 ? 5.984 -9.015 22.818 1.00 87.50 113 ALA A N 1
ATOM 835 C CA . ALA A 1 113 ? 6.201 -10.450 22.658 1.00 87.50 113 ALA A CA 1
ATOM 836 C C . ALA A 1 113 ? 7.230 -10.778 21.563 1.00 87.50 113 ALA A C 1
ATOM 838 O O . ALA A 1 113 ? 7.845 -11.838 21.609 1.00 87.50 113 ALA A O 1
ATOM 839 N N . CYS A 1 114 ? 7.422 -9.878 20.597 1.00 81.31 114 CYS A N 1
ATOM 840 C CA . CYS A 1 114 ? 8.367 -10.037 19.489 1.00 81.31 114 CYS A CA 1
ATOM 841 C C . CYS A 1 114 ? 9.762 -9.461 19.786 1.00 81.31 114 CYS A C 1
ATOM 843 O O . CYS A 1 114 ? 10.690 -9.708 19.026 1.00 81.31 114 CYS A O 1
ATOM 845 N N . SER A 1 115 ? 9.910 -8.675 20.855 1.00 69.12 115 SER A N 1
ATOM 846 C CA . SER A 1 115 ? 11.180 -8.076 21.296 1.00 69.12 115 SER A CA 1
ATOM 847 C C . SER A 1 115 ? 11.958 -8.931 22.314 1.00 69.12 115 SER A C 1
ATOM 849 O O . SER A 1 115 ? 12.862 -8.413 22.970 1.00 69.12 115 SER A O 1
ATOM 851 N N . GLY A 1 116 ? 11.564 -10.198 22.490 1.00 52.53 116 GLY A N 1
ATOM 852 C CA . GLY A 1 116 ? 12.184 -11.172 23.398 1.00 52.53 116 GLY A CA 1
ATOM 853 C C . GLY A 1 116 ? 13.099 -12.163 22.694 1.00 52.53 116 GLY A C 1
ATOM 854 O O . GLY A 1 116 ? 12.841 -12.460 21.507 1.00 52.53 116 GLY A O 1
#

Sequence (116 aa):
TGGSGAAQQAVILAGQMSQLRHSREQESRADETAADILLAAGLDPAALARAFDAIRLSDPEDDENARDDQAEFPSWLSSHPNTKARVASARARARPGGPPPLPPEEWARVASACSG